Protein AF-A0A6G8FZE3-F1 (afdb_monomer)

Secondary structure (DSSP, 8-state):
----PPPPTTS-TTS-SSPPTTPPPPPPHHHHHHHHHHT--PPPP----GGG-TT---SS----SS-SSSS---SSSS-B--GGG--TT----------TT-------BTTB-B-

Foldseek 3Di:
DDDDDDDDPPDDPPDDDDDDVPDDDDDDPVVVVCVVVVPDDDDDDDDDDPVPCPVHDDPDDDDDPADVVNDDDDPDDDKDEDPVQPDPPDDADEDEEDDPPDDDPDDHDRSYIHD

Radius of gyration: 36.29 Å; Cα contacts (8 Å, |Δi|>4): 56; chains: 1; bounding box: 60×52×99 Å

Solvent-accessible surface area (backbone atoms only — not comparable to full-atom values): 8348 Å² total; per-residue (Å²): 137,90,81,83,77,84,81,68,93,85,64,70,88,86,58,78,87,68,80,57,95,87,56,79,77,90,68,56,70,70,56,52,49,49,60,54,56,74,74,60,74,85,75,83,82,77,93,67,59,76,93,70,44,74,96,60,78,79,88,66,89,87,73,81,93,64,66,84,70,84,62,98,71,78,93,63,94,63,65,52,64,54,73,92,60,72,45,92,93,62,86,68,53,72,76,51,76,64,54,88,98,50,90,73,88,82,68,71,46,93,61,26,25,29,57

Sequence (115 aa):
MTSVVPLDPAAPEWFPPTAAPGQPTPVDVDEALARVLDGLVPLPAHDVPVWSALDGVLDETVRSGSPLPAFDNSAMDGYAVRAQDAVDGRRLRVVGDVRAGRPTMLRVGPGRPVG

Mean predicted aligned error: 13.48 Å

Structure (mmCIF, N/CA/C/O backbone):
data_AF-A0A6G8FZE3-F1
#
_entry.id   AF-A0A6G8FZE3-F1
#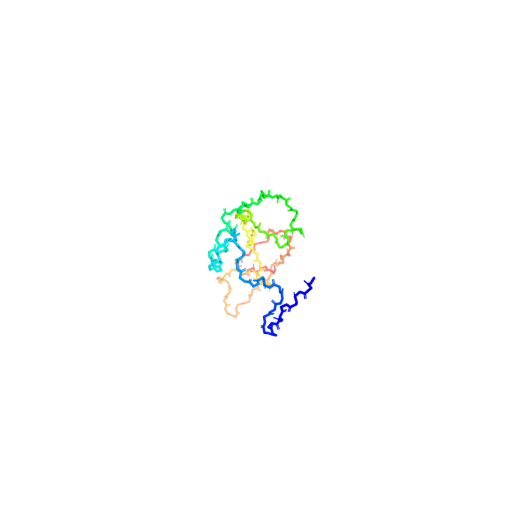
loop_
_atom_site.group_PDB
_atom_site.id
_atom_site.type_symbol
_atom_site.label_atom_id
_atom_site.label_alt_id
_atom_site.label_comp_id
_atom_site.label_asym_id
_atom_site.label_entity_id
_atom_site.label_seq_id
_atom_site.pdbx_PDB_ins_code
_atom_site.Cartn_x
_atom_site.Cartn_y
_atom_site.Cartn_z
_atom_site.occupancy
_atom_site.B_iso_or_equiv
_atom_site.auth_seq_id
_atom_site.auth_comp_id
_atom_site.auth_asym_id
_atom_site.auth_atom_id
_atom_site.pdbx_PDB_model_num
ATOM 1 N N . MET A 1 1 ? -27.724 -30.328 63.886 1.00 42.34 1 MET A N 1
ATOM 2 C CA . MET A 1 1 ? -28.038 -31.558 63.133 1.00 42.34 1 MET A CA 1
ATOM 3 C C . MET A 1 1 ? -27.605 -31.327 61.698 1.00 42.34 1 MET A C 1
ATOM 5 O O . MET A 1 1 ? -28.245 -30.561 60.994 1.00 42.34 1 MET A O 1
ATOM 9 N N . THR A 1 2 ? -26.449 -31.876 61.334 1.00 39.78 2 THR A N 1
ATOM 10 C CA . THR A 1 2 ? -25.830 -31.747 60.009 1.00 39.78 2 THR A CA 1
ATOM 11 C C . THR A 1 2 ? -26.485 -32.748 59.066 1.00 39.78 2 THR A C 1
ATOM 13 O O . THR A 1 2 ? -26.446 -33.942 59.349 1.00 39.78 2 THR A O 1
ATOM 16 N N . SER A 1 3 ? -27.090 -32.277 57.976 1.00 38.16 3 SER A N 1
ATOM 17 C CA . SER A 1 3 ? -27.569 -33.139 56.892 1.00 38.16 3 SER A CA 1
ATOM 18 C C . SER A 1 3 ? -26.664 -32.929 55.684 1.00 38.16 3 SER A C 1
ATOM 20 O O . SER A 1 3 ? -26.626 -31.835 55.124 1.00 38.16 3 SER A O 1
ATOM 22 N N . VAL A 1 4 ? -25.890 -33.957 55.338 1.00 42.72 4 VAL A N 1
ATOM 23 C CA . VAL A 1 4 ? -25.090 -34.018 54.111 1.00 42.72 4 VAL A CA 1
ATOM 24 C C . VAL A 1 4 ? -25.959 -34.676 53.043 1.00 42.72 4 VAL A C 1
ATOM 26 O O . VAL A 1 4 ? -26.353 -35.831 53.189 1.00 42.72 4 VAL A O 1
ATOM 29 N N . VAL A 1 5 ? -26.281 -33.926 51.992 1.00 50.72 5 VAL A N 1
ATOM 30 C CA . VAL A 1 5 ? -26.910 -34.444 50.768 1.00 50.72 5 VAL A CA 1
ATOM 31 C C . VAL A 1 5 ? -25.814 -35.113 49.920 1.00 50.72 5 VAL A C 1
ATOM 33 O O . VAL A 1 5 ? -24.725 -34.544 49.826 1.00 50.72 5 VAL A O 1
ATOM 36 N N . PRO A 1 6 ? -26.037 -36.302 49.327 1.00 43.50 6 PRO A N 1
ATOM 37 C CA . PRO A 1 6 ? -25.012 -36.964 48.529 1.00 43.50 6 PRO A CA 1
ATOM 38 C C . PRO A 1 6 ? -24.815 -36.246 47.187 1.00 43.50 6 PRO A C 1
ATOM 40 O O . PRO A 1 6 ? -25.785 -35.925 46.503 1.00 43.50 6 PRO A O 1
ATOM 43 N N . LEU A 1 7 ? -23.551 -36.018 46.822 1.00 47.53 7 LEU A N 1
ATOM 44 C CA . LEU A 1 7 ? -23.124 -35.523 45.512 1.00 47.53 7 LEU A CA 1
ATOM 45 C C . LEU A 1 7 ? -23.289 -36.627 44.455 1.00 47.53 7 LEU A C 1
ATOM 47 O O . LEU A 1 7 ? -22.775 -37.734 44.618 1.00 47.53 7 LEU A O 1
ATOM 51 N N . ASP A 1 8 ? -24.004 -36.310 43.378 1.00 55.44 8 AS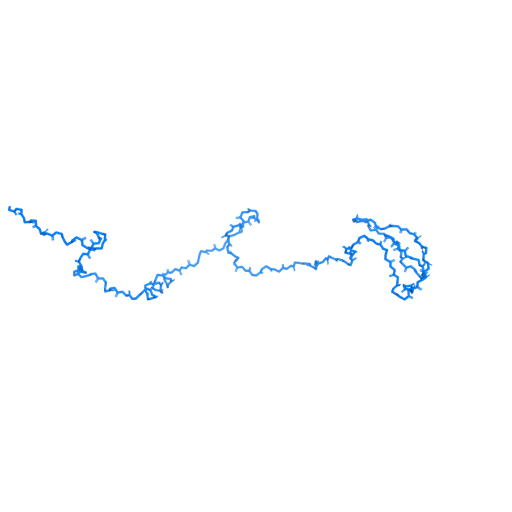P A N 1
ATOM 52 C CA . ASP A 1 8 ? -24.032 -37.088 42.138 1.00 55.44 8 ASP A CA 1
ATOM 53 C C . ASP A 1 8 ? -22.657 -36.971 41.439 1.00 55.44 8 ASP A C 1
ATOM 55 O O . ASP A 1 8 ? -22.215 -35.853 41.164 1.00 55.44 8 ASP A O 1
ATOM 59 N N . PRO A 1 9 ? -21.952 -38.083 41.157 1.00 55.16 9 PRO A N 1
ATOM 60 C CA . PRO A 1 9 ? -20.580 -38.073 40.642 1.00 55.16 9 PRO A CA 1
ATOM 61 C C . PRO A 1 9 ? -20.428 -37.623 39.176 1.00 55.16 9 PRO A C 1
ATOM 63 O O . PRO A 1 9 ? -19.298 -37.594 38.684 1.00 55.16 9 PRO A O 1
ATOM 66 N N . ALA A 1 10 ? -21.512 -37.299 38.459 1.00 61.06 10 ALA A N 1
ATOM 67 C CA . ALA A 1 10 ? -21.461 -36.978 37.026 1.00 61.06 10 ALA A CA 1
ATOM 68 C C . ALA A 1 10 ? -21.634 -35.487 36.664 1.00 61.06 10 ALA A C 1
ATOM 70 O O . ALA A 1 10 ? -21.477 -35.134 35.494 1.00 61.06 10 ALA A O 1
ATOM 71 N N . ALA A 1 11 ? -21.932 -34.600 37.619 1.00 50.44 11 ALA A N 1
ATOM 72 C CA . ALA A 1 11 ? -22.130 -33.175 37.34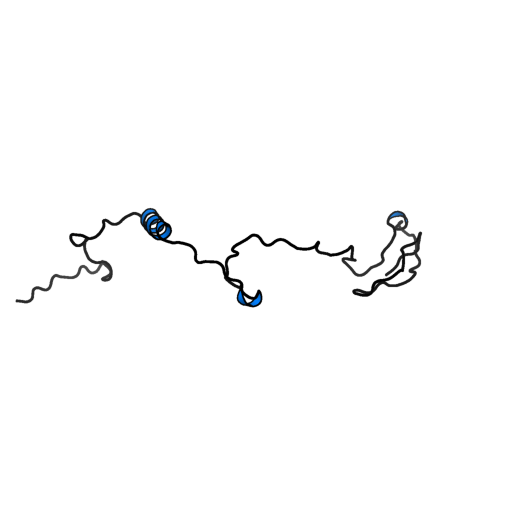2 1.00 50.44 11 ALA A CA 1
ATOM 73 C C . ALA A 1 11 ? -20.910 -32.344 37.797 1.00 50.44 11 ALA A C 1
ATOM 75 O O . ALA A 1 11 ? -20.564 -32.384 38.976 1.00 50.44 11 ALA A O 1
ATOM 76 N N . PRO A 1 12 ? -20.233 -31.582 36.913 1.00 47.94 12 PRO A N 1
ATOM 77 C CA . PRO A 1 12 ? -19.121 -30.733 37.331 1.00 47.94 12 PRO A CA 1
ATOM 78 C C . PRO A 1 12 ? -19.608 -29.610 38.269 1.00 47.94 12 PRO A C 1
ATOM 80 O O . PRO A 1 12 ? -20.491 -28.834 37.910 1.00 47.94 12 PRO A O 1
ATOM 83 N N . GLU A 1 13 ? -18.989 -29.506 39.453 1.00 54.47 13 GLU A N 1
ATOM 84 C CA . GLU A 1 13 ? -19.387 -28.660 40.601 1.00 54.47 13 GLU A CA 1
ATOM 85 C C . GLU A 1 13 ? -19.457 -27.136 40.343 1.00 54.47 13 GLU A C 1
ATOM 87 O O . GLU A 1 13 ? -19.850 -26.381 41.230 1.00 54.47 13 GLU A O 1
ATOM 92 N N . TRP A 1 14 ? -19.096 -26.645 39.152 1.00 65.31 14 TRP A N 1
ATOM 93 C CA . TRP A 1 14 ? -19.164 -25.214 38.819 1.00 65.31 14 TRP A CA 1
ATOM 94 C C . TRP A 1 14 ? -20.510 -24.775 38.221 1.00 65.31 14 TRP A C 1
ATOM 96 O O . TRP A 1 14 ? -20.762 -23.573 38.125 1.00 65.31 14 TRP A O 1
ATOM 106 N N . PHE A 1 15 ? -21.387 -25.715 37.850 1.00 51.75 15 PHE A N 1
ATOM 107 C CA . PHE A 1 15 ? -22.773 -25.403 37.504 1.00 51.75 15 PHE A CA 1
ATOM 108 C C . PHE A 1 15 ? -23.658 -25.545 38.746 1.00 51.75 15 PHE A C 1
ATOM 110 O O . PHE A 1 15 ? -23.758 -26.645 39.293 1.00 51.75 15 PHE A O 1
ATOM 117 N N . PRO A 1 16 ? -24.336 -24.478 39.204 1.00 55.81 16 PRO A N 1
ATOM 118 C CA . PRO A 1 16 ? -25.300 -24.621 40.284 1.00 55.81 16 PRO A CA 1
ATOM 119 C C . PRO A 1 16 ? -26.427 -25.582 39.852 1.00 55.81 16 PRO A C 1
ATOM 121 O O . PRO A 1 16 ? -26.978 -25.419 38.757 1.00 55.81 16 PRO A O 1
ATOM 124 N N . PRO A 1 17 ? -26.792 -26.583 40.677 1.00 55.31 17 PRO A N 1
ATOM 125 C CA . PRO A 1 17 ? -27.901 -27.476 40.376 1.00 55.31 17 PRO A CA 1
ATOM 126 C C . PRO A 1 17 ? -29.218 -26.697 40.457 1.00 55.31 17 PRO A C 1
ATOM 128 O O . PRO A 1 17 ? -29.710 -26.396 41.538 1.00 55.31 17 PRO A O 1
ATOM 131 N N . THR A 1 18 ? -29.808 -26.444 39.288 1.00 57.78 18 THR A N 1
ATOM 132 C CA . THR A 1 18 ? -31.118 -25.804 39.072 1.00 57.78 18 THR A CA 1
ATOM 133 C C . THR A 1 18 ? -31.183 -24.322 39.450 1.00 57.78 18 THR A C 1
ATOM 135 O O . THR A 1 18 ? -30.714 -23.885 40.497 1.00 57.78 18 THR A O 1
ATOM 138 N N . ALA A 1 19 ? -31.798 -23.541 38.560 1.00 54.41 19 ALA A N 1
ATOM 139 C CA . ALA A 1 19 ? -31.934 -22.103 38.697 1.00 54.41 19 ALA A CA 1
ATOM 140 C C . ALA A 1 19 ? -32.560 -21.711 40.049 1.00 54.41 19 ALA A C 1
ATOM 142 O O . ALA A 1 19 ? -33.669 -22.143 40.375 1.00 54.41 19 ALA A O 1
ATOM 143 N N . ALA A 1 20 ? -31.866 -20.886 40.835 1.00 55.12 20 ALA A N 1
ATOM 144 C CA . ALA A 1 20 ? -32.427 -20.292 42.045 1.00 55.12 20 ALA A CA 1
ATOM 145 C C . ALA A 1 20 ? -33.663 -19.439 41.682 1.00 55.12 20 ALA A C 1
ATOM 147 O O . ALA A 1 20 ? -33.675 -18.816 40.617 1.00 55.12 20 ALA A O 1
ATOM 148 N N . PRO A 1 21 ? -34.708 -19.360 42.527 1.00 52.25 21 PRO A N 1
ATOM 149 C CA . PRO A 1 21 ? -35.856 -18.497 42.256 1.00 52.25 21 PRO A CA 1
ATOM 150 C C . PRO A 1 21 ? -35.389 -17.045 42.069 1.00 52.25 21 PRO A C 1
ATOM 152 O O . PRO A 1 21 ? -34.792 -16.456 42.967 1.00 52.25 21 PRO A O 1
ATOM 155 N N . GLY A 1 22 ? -35.632 -16.493 40.875 1.00 65.38 22 GLY A N 1
ATOM 156 C CA . GLY A 1 22 ? -35.137 -15.178 40.451 1.00 65.38 22 GLY A CA 1
ATOM 157 C C . GLY A 1 22 ? -33.939 -15.206 39.493 1.00 65.38 22 GLY A C 1
ATOM 158 O O . GLY A 1 22 ? -33.534 -14.143 39.025 1.00 65.38 22 GLY A O 1
ATOM 159 N N . GLN A 1 23 ? -33.382 -16.376 39.159 1.00 61.91 23 GLN A N 1
ATOM 160 C CA . GLN A 1 23 ? -32.392 -16.476 38.086 1.00 61.91 23 GLN A CA 1
ATOM 161 C C . GLN A 1 23 ? -33.060 -16.368 36.710 1.00 61.91 23 GLN A C 1
ATOM 163 O O . GLN A 1 23 ? -34.108 -16.981 36.486 1.00 61.91 23 GLN A O 1
ATOM 168 N N . PRO A 1 24 ? -32.460 -15.605 35.779 1.00 66.62 24 PRO A N 1
ATOM 169 C CA . PRO A 1 24 ? -32.952 -15.544 34.414 1.00 66.62 24 PRO A CA 1
ATOM 170 C C . PRO A 1 24 ? -32.923 -16.945 33.800 1.00 66.62 24 PRO A C 1
ATOM 172 O O . PRO A 1 24 ? -31.959 -17.693 33.970 1.00 66.62 24 PRO A O 1
ATOM 175 N N . THR A 1 25 ? -33.995 -17.305 33.095 1.00 83.12 25 THR A N 1
ATOM 176 C CA . THR A 1 25 ? -34.060 -18.547 32.321 1.00 83.12 25 THR A CA 1
ATOM 177 C C . THR A 1 25 ? -32.889 -18.611 31.339 1.00 83.12 25 THR A C 1
ATOM 179 O O . THR A 1 25 ? -32.638 -17.606 30.663 1.00 83.12 25 THR A O 1
ATOM 182 N N . PRO A 1 26 ? -32.188 -19.758 31.237 1.00 83.56 26 PRO A N 1
ATOM 183 C CA . PRO A 1 26 ? -31.153 -19.953 30.231 1.00 83.56 26 PRO A CA 1
ATOM 184 C C . PRO A 1 26 ? -31.723 -19.676 28.842 1.00 83.56 26 PRO A C 1
ATOM 186 O O . PRO A 1 26 ? -32.794 -20.176 28.499 1.00 83.56 26 PRO A O 1
ATOM 189 N N . VAL A 1 27 ? -31.014 -18.856 28.076 1.00 90.31 27 VAL A N 1
ATOM 190 C CA . VAL A 1 27 ? -31.320 -18.576 26.672 1.00 90.31 27 VAL A CA 1
ATOM 191 C C . VAL A 1 27 ? -30.354 -19.340 25.781 1.00 90.31 27 VAL A C 1
ATOM 193 O O . VAL A 1 27 ? -29.321 -19.823 26.254 1.00 90.31 27 VAL A O 1
ATOM 196 N N . ASP A 1 28 ? -30.690 -19.451 24.501 1.00 94.56 28 ASP A N 1
ATOM 197 C CA . ASP A 1 28 ? -29.767 -20.008 23.518 1.00 94.56 28 ASP A CA 1
ATOM 198 C C . ASP A 1 28 ? -28.483 -19.161 23.425 1.00 94.56 28 ASP A C 1
ATOM 200 O O . ASP A 1 28 ? -28.482 -17.966 23.740 1.00 94.56 28 ASP A O 1
ATOM 204 N N . VAL A 1 29 ? -27.376 -19.779 23.011 1.00 94.88 29 VAL A N 1
ATOM 205 C CA . VAL A 1 29 ? -26.067 -19.119 22.917 1.00 94.88 29 VAL A CA 1
ATOM 206 C C . VAL A 1 29 ? -26.117 -17.909 21.983 1.00 94.88 29 VAL A C 1
ATOM 208 O O . VAL A 1 29 ? -25.554 -16.868 22.329 1.00 94.88 29 VAL A O 1
ATOM 211 N N . ASP A 1 30 ? -26.827 -18.006 20.858 1.00 96.12 30 ASP 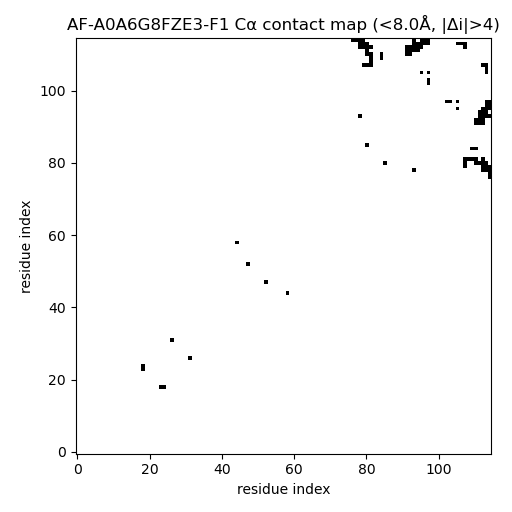A N 1
ATOM 212 C CA . ASP A 1 30 ? -26.937 -16.900 19.901 1.00 96.12 30 ASP A CA 1
ATOM 213 C C . ASP A 1 30 ? -27.721 -15.725 20.500 1.00 96.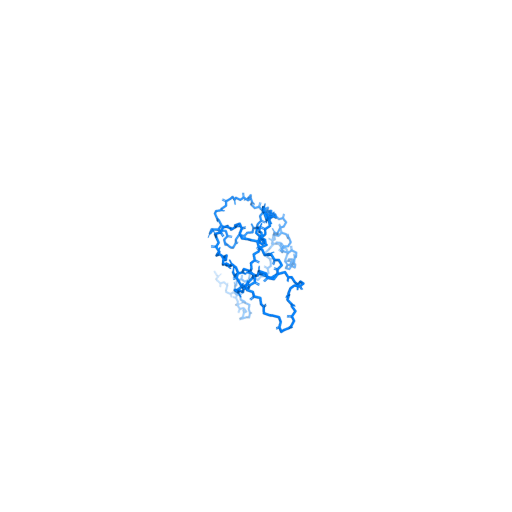12 30 ASP A C 1
ATOM 215 O O . ASP A 1 30 ? -27.363 -14.559 20.314 1.00 96.12 30 ASP A O 1
ATOM 219 N N . GLU A 1 31 ? -28.754 -16.021 21.293 1.00 94.69 31 GLU A N 1
ATOM 220 C CA . GLU A 1 31 ? -29.527 -15.005 22.004 1.00 94.69 31 GLU A CA 1
ATOM 221 C C . GLU A 1 31 ? -28.706 -14.349 23.123 1.00 94.69 31 GLU A C 1
ATOM 223 O O . GLU A 1 31 ? -28.740 -13.126 23.284 1.00 94.69 31 GLU A O 1
ATOM 228 N N . ALA A 1 32 ? -27.937 -15.134 23.883 1.00 93.38 32 ALA A N 1
ATOM 229 C CA . ALA A 1 32 ? -27.029 -14.600 24.895 1.00 93.38 32 ALA A CA 1
ATOM 230 C C . ALA A 1 32 ? -25.978 -13.675 24.267 1.00 93.38 32 ALA A C 1
ATOM 232 O O . ALA A 1 32 ? -25.753 -12.571 24.770 1.00 93.38 32 ALA A O 1
ATOM 233 N N . LEU A 1 33 ? -25.367 -14.099 23.157 1.00 95.75 33 LEU A N 1
ATOM 234 C CA . LEU A 1 33 ? -24.377 -13.309 22.432 1.00 95.75 33 LEU A CA 1
ATOM 235 C C . LEU A 1 33 ? -24.988 -12.008 21.906 1.00 95.75 33 LEU A C 1
ATOM 237 O O . LEU A 1 33 ? -24.416 -10.943 22.131 1.00 95.75 33 LEU A O 1
ATOM 241 N N . ALA A 1 34 ? -26.164 -12.073 21.274 1.00 95.69 34 ALA A N 1
ATOM 242 C CA . ALA A 1 34 ? -26.856 -10.890 20.770 1.00 95.69 34 ALA A CA 1
ATOM 243 C C . ALA A 1 34 ? -27.134 -9.876 21.888 1.00 95.69 34 ALA A C 1
ATOM 245 O O . ALA A 1 34 ? -26.820 -8.701 21.730 1.00 95.69 34 ALA A O 1
ATOM 246 N N . ARG A 1 35 ? -27.634 -10.328 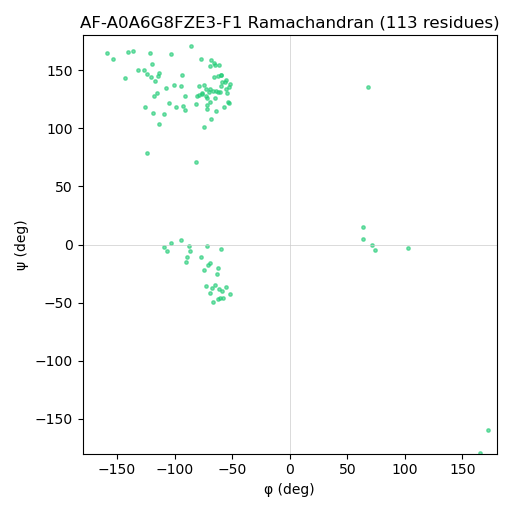23.046 1.00 94.31 35 ARG A N 1
ATOM 247 C CA . ARG A 1 35 ? -27.891 -9.456 24.207 1.00 94.31 35 ARG A CA 1
ATOM 248 C C . ARG A 1 35 ? -26.625 -8.789 24.740 1.00 94.31 35 ARG A C 1
ATOM 250 O O . ARG A 1 35 ? -26.681 -7.637 25.157 1.00 94.31 35 ARG A O 1
ATOM 257 N N . VAL A 1 36 ? -25.500 -9.507 24.758 1.00 94.56 36 VAL A N 1
ATOM 258 C CA . VAL A 1 36 ? -24.214 -8.930 25.175 1.00 94.56 36 VAL A CA 1
ATOM 259 C C . VAL A 1 36 ? -23.768 -7.870 24.176 1.00 94.56 36 VAL A C 1
ATOM 261 O O . VAL A 1 36 ? -23.441 -6.763 24.591 1.00 94.56 36 VAL A O 1
ATOM 264 N N . LEU A 1 37 ? -23.783 -8.186 22.879 1.00 96.00 37 LEU A N 1
ATOM 265 C CA . LEU A 1 37 ? -23.329 -7.277 21.825 1.00 96.00 37 LEU A CA 1
ATOM 266 C C . LEU A 1 37 ? -24.206 -6.022 21.705 1.00 96.00 37 LEU A C 1
ATOM 268 O O . LEU A 1 37 ? -23.667 -4.949 21.451 1.00 96.00 37 LEU A O 1
ATOM 272 N N . ASP A 1 38 ? -25.516 -6.133 21.942 1.00 96.38 38 ASP A N 1
ATOM 273 C CA . ASP A 1 38 ? -26.472 -5.013 21.885 1.00 96.38 38 ASP A CA 1
ATOM 274 C C . ASP A 1 38 ? -26.175 -3.920 22.931 1.00 96.38 38 ASP A C 1
ATOM 276 O O . ASP A 1 38 ? -26.483 -2.747 22.736 1.00 96.38 38 ASP A O 1
ATOM 280 N N . GLY A 1 39 ? -25.517 -4.287 24.035 1.00 94.12 39 GLY A N 1
ATOM 281 C CA . GLY A 1 39 ? -25.092 -3.345 25.072 1.00 94.12 39 GLY A CA 1
ATOM 282 C C . GLY A 1 39 ? -23.728 -2.692 24.829 1.00 94.12 39 GLY A C 1
ATOM 283 O O . GLY A 1 39 ? -23.324 -1.836 25.621 1.00 94.12 39 GLY A O 1
ATOM 284 N N . LEU A 1 40 ? -22.986 -3.099 23.794 1.00 96.00 40 LEU A N 1
ATOM 285 C CA . LEU A 1 40 ? -21.628 -2.616 23.550 1.00 96.00 40 LEU A CA 1
ATOM 286 C C . LEU A 1 40 ? -21.623 -1.439 22.578 1.00 96.00 40 LEU A C 1
ATOM 288 O O . LEU A 1 40 ? -22.244 -1.465 21.520 1.00 96.00 40 LEU A O 1
ATOM 292 N N . VAL A 1 41 ? -20.834 -0.423 22.915 1.00 94.81 41 VAL A N 1
ATOM 293 C CA . VAL A 1 41 ? -20.540 0.701 22.025 1.00 94.81 41 VAL A CA 1
ATOM 294 C C . VAL A 1 41 ? -19.047 0.666 21.702 1.00 94.81 41 VAL A C 1
ATOM 296 O O . VAL A 1 41 ? -18.243 0.560 22.635 1.00 94.81 41 VAL A O 1
ATOM 299 N N . PRO A 1 42 ? -18.648 0.744 20.418 1.00 91.62 42 PRO A N 1
ATOM 300 C CA . PRO A 1 42 ? -17.245 0.874 20.051 1.00 91.62 42 PRO A CA 1
ATOM 301 C C . PRO A 1 42 ? -16.598 2.078 20.739 1.00 91.62 42 PRO A C 1
ATOM 303 O O . PRO A 1 42 ? -17.212 3.137 20.888 1.00 91.62 42 PRO A O 1
ATOM 306 N N . LEU A 1 43 ? -15.346 1.919 21.160 1.00 93.38 43 LEU A N 1
ATOM 307 C CA . LEU A 1 43 ? -14.573 3.026 21.713 1.00 93.38 43 LEU A CA 1
ATOM 308 C C . LEU A 1 43 ? -14.231 4.043 20.613 1.00 93.38 43 LEU A C 1
ATOM 310 O O . LEU A 1 43 ? -14.104 3.655 19.451 1.00 93.38 43 LEU A O 1
ATOM 314 N N . PRO A 1 44 ? -14.027 5.326 20.965 1.00 94.50 44 PRO A N 1
ATOM 315 C CA . PRO A 1 44 ? -13.517 6.307 20.018 1.00 94.50 44 PRO A CA 1
ATOM 316 C C . PRO A 1 44 ? -12.176 5.871 19.420 1.00 94.50 44 PRO A C 1
ATOM 318 O O . PRO A 1 44 ? -11.294 5.373 20.130 1.00 94.50 44 PRO A O 1
ATOM 321 N N . ALA A 1 45 ? -12.012 6.108 18.121 1.00 95.81 45 ALA A N 1
ATOM 322 C CA . ALA A 1 45 ? -10.740 5.918 17.446 1.00 95.81 45 ALA A CA 1
ATOM 323 C C . ALA A 1 45 ? -9.677 6.889 17.974 1.00 95.81 45 ALA A C 1
ATOM 325 O O . ALA A 1 45 ? -9.976 7.966 18.497 1.00 95.81 45 ALA A O 1
ATOM 326 N N . HIS A 1 46 ? -8.418 6.488 17.844 1.00 94.56 46 HIS A N 1
ATOM 327 C CA . HIS A 1 46 ? -7.275 7.286 18.258 1.00 94.56 46 HIS A CA 1
ATOM 328 C C . HIS A 1 46 ? -6.123 7.098 17.277 1.00 94.56 46 HIS A C 1
ATOM 330 O O . HIS A 1 46 ? -5.879 5.995 16.787 1.00 94.56 46 HIS A O 1
ATOM 336 N N . ASP A 1 47 ? -5.396 8.183 17.027 1.00 96.38 47 ASP A N 1
ATOM 337 C CA . ASP A 1 47 ? -4.213 8.142 16.183 1.00 96.38 47 ASP A CA 1
ATOM 338 C C . ASP A 1 47 ? -3.069 7.450 16.918 1.00 96.38 47 ASP A C 1
ATOM 340 O O . ASP A 1 47 ? -2.684 7.822 18.031 1.00 96.38 47 ASP A O 1
ATOM 344 N N . VAL A 1 48 ? -2.486 6.456 16.257 1.00 96.06 48 VAL A N 1
ATOM 345 C CA . VAL A 1 48 ? -1.290 5.762 16.722 1.00 96.06 48 VAL A CA 1
ATOM 346 C C . VAL A 1 48 ? -0.224 5.781 15.635 1.00 96.06 48 VAL A C 1
ATOM 348 O O . VAL A 1 48 ? -0.540 5.779 14.442 1.00 96.06 48 VAL A O 1
ATOM 351 N N . PRO A 1 49 ? 1.065 5.766 16.003 1.00 97.38 49 PRO A N 1
ATOM 352 C CA . PRO A 1 49 ? 2.111 5.516 15.028 1.00 97.38 49 PRO A CA 1
ATOM 353 C C . PRO A 1 49 ? 1.936 4.145 14.366 1.00 97.38 49 PRO A C 1
ATOM 355 O O . PRO A 1 49 ? 1.557 3.181 15.027 1.00 97.38 49 PRO A O 1
ATOM 358 N N . VAL A 1 50 ? 2.291 4.027 13.083 1.00 95.12 50 VAL A N 1
ATOM 359 C CA . VAL A 1 50 ? 2.098 2.792 12.292 1.00 95.12 50 VAL A CA 1
ATOM 360 C C . VAL A 1 50 ? 2.750 1.565 12.940 1.00 95.12 50 VAL A C 1
ATOM 362 O O . VAL A 1 50 ? 2.189 0.476 12.913 1.00 95.12 50 VAL A O 1
ATOM 365 N N . TRP A 1 51 ? 3.911 1.729 13.575 1.00 97.00 51 TRP A N 1
ATOM 366 C CA . TRP A 1 51 ? 4.605 0.640 14.276 1.00 97.00 51 TRP A CA 1
ATOM 367 C C . TRP A 1 51 ? 3.897 0.162 15.551 1.00 97.00 51 TRP A C 1
ATOM 369 O O . TRP A 1 51 ? 4.207 -0.920 16.041 1.00 97.00 51 TRP A O 1
ATOM 379 N N . SER A 1 52 ? 2.949 0.941 16.070 1.00 96.75 52 SER A N 1
ATOM 380 C CA . SER A 1 52 ? 2.104 0.596 17.217 1.00 96.75 52 SER A CA 1
ATOM 381 C C . SER A 1 52 ? 0.687 0.184 16.804 1.00 96.75 52 SER A C 1
ATOM 383 O O . SER A 1 52 ? -0.134 -0.078 17.674 1.00 96.75 52 SER A O 1
ATOM 385 N N . ALA A 1 53 ? 0.387 0.148 15.501 1.00 95.94 53 ALA A N 1
ATOM 386 C CA . ALA A 1 53 ? -0.949 -0.142 14.978 1.00 95.94 53 ALA A CA 1
ATOM 387 C C . ALA A 1 53 ? -1.224 -1.644 14.772 1.00 95.94 53 ALA A C 1
ATOM 389 O O . ALA A 1 53 ? -2.310 -2.009 14.322 1.00 95.94 53 ALA A O 1
ATOM 390 N N . LEU A 1 54 ? -0.246 -2.517 15.050 1.00 96.50 54 LEU A N 1
ATOM 391 C CA . LEU A 1 54 ? -0.424 -3.965 14.937 1.00 96.50 54 LEU A CA 1
ATOM 392 C C . LEU A 1 54 ? -1.570 -4.425 15.851 1.00 96.50 54 LEU A C 1
ATOM 394 O O . LEU A 1 54 ? -1.718 -3.916 16.957 1.00 96.50 54 LEU A O 1
ATOM 398 N N . ASP A 1 55 ? -2.381 -5.361 15.360 1.00 95.50 55 ASP A N 1
ATOM 399 C CA . ASP A 1 55 ? -3.602 -5.864 16.011 1.00 95.50 55 ASP A CA 1
ATOM 400 C C . ASP A 1 55 ? -4.725 -4.821 16.199 1.00 95.50 55 ASP A C 1
ATOM 402 O O . ASP A 1 55 ? -5.777 -5.128 16.762 1.00 95.50 55 ASP A O 1
ATOM 406 N N . GLY A 1 56 ? -4.547 -3.601 15.680 1.00 93.75 56 GLY A N 1
ATOM 407 C CA . GLY A 1 56 ? -5.587 -2.579 15.621 1.00 93.75 56 GLY A CA 1
ATOM 408 C C . GLY A 1 56 ? -6.604 -2.816 14.500 1.00 93.75 56 GLY A C 1
ATOM 409 O O . GLY A 1 56 ? -6.334 -3.490 13.504 1.00 93.75 56 GLY A O 1
ATOM 410 N N . VAL A 1 57 ? -7.779 -2.200 14.646 1.00 94.75 57 VAL A N 1
ATOM 411 C CA . VAL A 1 57 ? -8.816 -2.137 13.606 1.00 94.75 57 VAL A CA 1
ATOM 412 C C . VAL A 1 57 ? -8.858 -0.715 13.049 1.00 94.75 57 VAL A C 1
ATOM 414 O O . VAL A 1 57 ? -8.822 0.247 13.813 1.00 94.75 57 VAL A O 1
ATOM 417 N N . LEU A 1 58 ? -8.915 -0.577 11.722 1.00 95.31 58 LEU A N 1
ATOM 418 C CA . LEU A 1 58 ? -9.030 0.728 11.070 1.00 95.31 58 LEU A CA 1
ATOM 419 C C . LEU A 1 58 ? -10.412 1.334 11.320 1.00 95.31 58 LEU A C 1
ATOM 421 O O . LEU A 1 58 ? -11.425 0.685 11.069 1.00 95.31 58 LEU A O 1
ATOM 425 N N . ASP A 1 59 ? -10.429 2.594 11.743 1.00 96.00 59 ASP A N 1
ATOM 426 C CA . ASP A 1 59 ? -11.659 3.379 11.884 1.00 96.00 59 ASP A CA 1
ATOM 427 C C . ASP A 1 59 ? -12.230 3.794 10.518 1.00 96.00 59 ASP A C 1
ATOM 429 O O . ASP A 1 59 ? -13.438 3.776 10.291 1.00 96.00 59 ASP A O 1
ATOM 433 N N . GLU A 1 60 ? -11.351 4.093 9.557 1.00 94.56 60 GLU A N 1
ATOM 434 C CA . GLU A 1 60 ? -11.734 4.534 8.219 1.00 94.56 60 GLU A CA 1
ATOM 435 C C . GLU A 1 60 ? -10.932 3.857 7.098 1.00 94.56 60 GLU A C 1
ATOM 437 O O . GLU A 1 60 ? -9.898 3.216 7.295 1.00 94.56 60 GLU A O 1
ATOM 442 N N . THR A 1 61 ? -11.422 4.002 5.864 1.00 96.62 61 THR A N 1
ATOM 443 C CA . THR A 1 61 ? -10.739 3.474 4.678 1.00 96.62 61 THR A CA 1
ATOM 444 C C . THR A 1 61 ? -9.488 4.288 4.355 1.00 96.62 61 THR A C 1
ATOM 446 O O . THR A 1 61 ? -9.582 5.454 3.974 1.00 96.62 61 THR A O 1
ATOM 449 N N . VAL A 1 62 ? -8.324 3.639 4.361 1.00 94.25 62 VAL A N 1
ATOM 450 C CA . VAL A 1 62 ? -7.060 4.255 3.936 1.00 94.25 62 VAL A CA 1
ATOM 451 C C . VAL A 1 62 ? -6.946 4.249 2.408 1.00 94.25 62 VAL A C 1
ATOM 453 O O . VAL A 1 62 ? -7.072 3.209 1.761 1.00 94.25 62 VAL A O 1
ATOM 456 N N . ARG A 1 63 ? -6.680 5.416 1.812 1.00 95.69 63 ARG A N 1
ATOM 457 C CA . ARG A 1 63 ? -6.468 5.584 0.362 1.00 95.69 63 ARG A CA 1
ATOM 458 C C . ARG A 1 63 ? -5.033 6.013 0.076 1.00 95.69 63 ARG A C 1
ATOM 460 O O . ARG A 1 63 ? -4.462 6.797 0.827 1.00 95.69 63 ARG A O 1
ATOM 467 N N . SER A 1 64 ? -4.465 5.545 -1.037 1.00 95.25 64 SER A N 1
ATOM 468 C CA . SER A 1 64 ? -3.151 6.027 -1.476 1.00 95.25 64 SER A CA 1
ATOM 469 C C . SER A 1 64 ? -3.233 7.495 -1.892 1.00 95.25 64 SER A C 1
ATOM 471 O O . SER A 1 64 ? -4.098 7.862 -2.688 1.00 95.25 64 SER A O 1
ATOM 473 N N . GLY A 1 65 ? -2.309 8.322 -1.400 1.00 95.75 65 GLY A N 1
ATOM 474 C CA . GLY A 1 65 ? -2.192 9.726 -1.808 1.00 95.75 65 GLY A CA 1
ATOM 475 C C . GLY A 1 65 ? -1.534 9.921 -3.179 1.00 95.75 65 GLY A C 1
ATOM 476 O O . GLY A 1 65 ? -1.547 11.025 -3.717 1.00 95.75 65 GLY A O 1
ATOM 477 N N . SER A 1 66 ? -0.946 8.868 -3.750 1.00 94.62 66 SER A N 1
ATOM 478 C CA . SER A 1 66 ? -0.218 8.921 -5.019 1.00 94.62 66 SER A CA 1
ATOM 479 C C . SER A 1 66 ? -0.227 7.567 -5.746 1.00 94.62 66 SER A C 1
ATOM 481 O O . SER A 1 66 ? -0.475 6.526 -5.128 1.00 94.62 66 SER A O 1
ATOM 483 N N . PRO A 1 67 ? 0.020 7.545 -7.068 1.00 93.31 67 PRO A N 1
ATOM 484 C CA . PRO A 1 67 ? 0.238 6.298 -7.786 1.00 93.31 67 PRO A CA 1
ATOM 485 C C . PRO A 1 67 ? 1.533 5.625 -7.322 1.00 93.31 67 PRO A C 1
ATOM 487 O O . PRO A 1 67 ? 2.535 6.286 -7.034 1.00 93.31 67 PRO A O 1
ATOM 490 N N . LEU A 1 68 ? 1.506 4.295 -7.282 1.00 91.75 68 LEU A N 1
ATOM 491 C CA . LEU A 1 68 ? 2.673 3.462 -7.036 1.00 91.75 68 LEU A CA 1
ATOM 492 C C . LEU A 1 68 ? 2.794 2.443 -8.181 1.00 91.75 68 LEU A C 1
ATOM 494 O O . LEU A 1 68 ? 1.876 1.640 -8.353 1.00 91.75 68 LEU A O 1
ATOM 498 N N . PRO A 1 69 ? 3.892 2.466 -8.960 1.00 91.12 69 PRO A N 1
ATOM 499 C CA . PRO A 1 69 ? 5.023 3.397 -8.868 1.00 91.12 69 PRO A CA 1
ATOM 500 C C . PRO A 1 69 ? 4.646 4.838 -9.262 1.00 91.12 69 PRO A C 1
ATOM 502 O O . PRO A 1 69 ? 3.671 5.074 -9.970 1.00 91.12 69 PRO A O 1
ATOM 505 N N . ALA A 1 70 ? 5.438 5.813 -8.806 1.00 91.19 70 ALA A N 1
ATOM 506 C CA . ALA A 1 70 ? 5.184 7.233 -9.076 1.00 91.19 70 ALA A CA 1
ATOM 507 C C . ALA A 1 70 ? 5.445 7.642 -10.543 1.00 91.19 70 ALA A C 1
ATOM 509 O O . 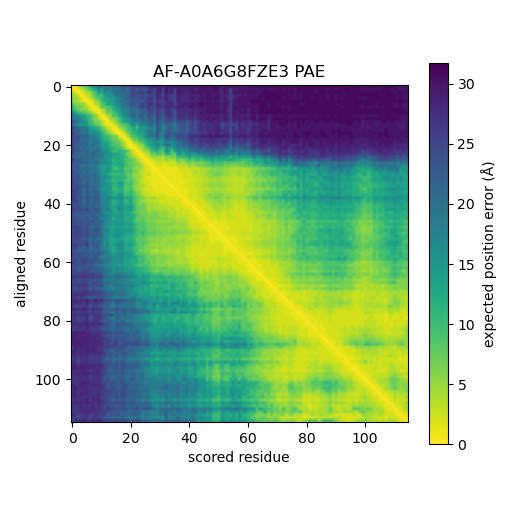ALA A 1 70 ? 5.017 8.713 -10.968 1.00 91.19 70 ALA A O 1
ATOM 510 N N . PHE A 1 71 ? 6.179 6.821 -11.297 1.00 90.25 71 PHE A N 1
ATOM 511 C CA . PHE A 1 71 ? 6.517 7.014 -12.706 1.00 90.25 71 PHE A CA 1
ATOM 512 C C . PHE A 1 71 ? 6.884 5.665 -13.342 1.00 90.25 71 PHE A C 1
ATOM 514 O O . PHE A 1 71 ? 7.188 4.706 -12.629 1.00 90.25 71 PHE A O 1
ATOM 521 N N . ASP A 1 72 ? 6.910 5.614 -14.674 1.00 90.00 72 ASP A N 1
ATOM 522 C CA . ASP A 1 72 ? 7.331 4.430 -15.427 1.00 90.00 72 ASP A CA 1
ATOM 523 C C . ASP A 1 72 ? 8.807 4.111 -15.150 1.00 90.00 72 ASP A C 1
ATOM 525 O O . ASP A 1 72 ? 9.707 4.879 -15.502 1.00 90.00 72 ASP A O 1
ATOM 529 N N . ASN A 1 73 ? 9.072 2.968 -14.524 1.00 91.62 73 ASN A N 1
ATOM 530 C CA . ASN A 1 73 ? 10.416 2.480 -14.244 1.00 91.62 73 ASN A CA 1
ATOM 531 C C . ASN A 1 73 ? 10.649 1.105 -14.883 1.00 91.62 73 ASN A C 1
ATOM 533 O O . ASN A 1 73 ? 9.720 0.428 -15.322 1.00 91.62 73 ASN A O 1
ATOM 537 N N . SER A 1 74 ? 11.916 0.693 -14.963 1.00 90.88 74 SER A N 1
ATOM 538 C CA . SER A 1 74 ? 12.231 -0.656 -15.423 1.00 90.88 74 SER A CA 1
ATOM 539 C C . SER A 1 74 ? 11.947 -1.663 -14.314 1.00 90.88 74 SER A C 1
ATOM 541 O O . SER A 1 74 ? 12.416 -1.495 -13.189 1.00 90.88 74 SER A O 1
ATOM 543 N N . ALA A 1 75 ? 11.212 -2.724 -14.644 1.00 90.50 75 ALA A N 1
ATOM 544 C CA . ALA A 1 75 ? 10.971 -3.840 -13.731 1.00 90.50 75 ALA A CA 1
ATOM 545 C C . ALA A 1 75 ? 12.203 -4.748 -13.572 1.00 90.50 75 ALA A C 1
ATOM 547 O O . ALA A 1 75 ? 12.305 -5.478 -12.590 1.00 90.50 75 ALA A O 1
ATOM 548 N N . MET A 1 76 ? 13.120 -4.723 -14.544 1.00 92.00 76 MET A N 1
ATOM 549 C CA . MET A 1 76 ? 14.321 -5.559 -14.576 1.00 92.00 76 MET A CA 1
ATOM 550 C C . MET A 1 76 ? 15.528 -4.780 -15.095 1.00 92.00 76 MET A C 1
ATOM 552 O O . MET A 1 76 ? 15.383 -3.736 -15.733 1.00 92.00 76 MET A O 1
ATOM 556 N N . ASP A 1 77 ? 16.720 -5.328 -14.890 1.00 92.44 77 ASP A N 1
ATOM 557 C CA . ASP A 1 77 ? 17.913 -4.851 -15.581 1.00 92.44 77 ASP A CA 1
ATOM 558 C C . ASP A 1 77 ? 17.824 -5.202 -17.073 1.00 92.44 77 ASP A C 1
ATOM 560 O O . ASP A 1 77 ? 17.468 -6.322 -17.450 1.00 92.44 77 ASP A O 1
ATOM 564 N N . GLY A 1 78 ? 18.128 -4.243 -17.944 1.00 92.06 78 GLY A N 1
ATOM 565 C CA . GLY A 1 78 ? 18.005 -4.438 -19.383 1.00 92.06 78 GLY A CA 1
ATOM 566 C C . GLY A 1 78 ? 18.218 -3.153 -20.169 1.00 92.06 78 GLY A C 1
ATOM 567 O O . GLY A 1 78 ? 18.816 -2.208 -19.673 1.00 92.06 78 GLY A O 1
ATOM 568 N N . TYR A 1 79 ? 17.719 -3.127 -21.406 1.00 92.31 79 TYR A N 1
ATOM 569 C CA . TYR A 1 79 ? 17.818 -1.964 -22.283 1.00 92.31 79 TYR A CA 1
ATOM 570 C C . TYR A 1 79 ? 16.435 -1.427 -22.634 1.00 92.31 79 TYR A C 1
ATOM 572 O O . TYR A 1 79 ? 15.593 -2.152 -23.168 1.00 92.31 79 TYR A O 1
ATOM 580 N N . ALA A 1 80 ? 16.223 -0.132 -22.423 1.00 93.12 80 ALA A N 1
ATOM 581 C CA . ALA A 1 80 ? 15.077 0.568 -22.969 1.00 93.12 80 ALA A CA 1
ATOM 582 C C . ALA A 1 80 ? 15.262 0.740 -24.486 1.00 93.12 80 ALA A C 1
ATOM 584 O O . ALA A 1 80 ? 16.187 1.409 -24.961 1.00 93.12 80 ALA A O 1
ATOM 585 N N . VAL A 1 81 ? 14.363 0.123 -25.250 1.00 93.25 81 VAL A N 1
ATOM 586 C CA . VAL A 1 81 ? 14.307 0.158 -26.717 1.00 93.25 81 VAL A CA 1
ATOM 587 C C . VAL A 1 81 ? 12.985 0.760 -27.173 1.00 93.25 81 VAL A C 1
ATOM 589 O O . VAL A 1 81 ? 11.971 0.688 -26.481 1.00 93.25 81 VAL A O 1
ATOM 592 N N . ARG A 1 82 ? 12.958 1.316 -28.386 1.00 93.44 82 ARG A N 1
ATOM 593 C CA . ARG A 1 82 ? 11.684 1.554 -29.072 1.00 93.44 82 ARG A CA 1
ATOM 594 C C . ARG A 1 82 ? 11.204 0.214 -29.611 1.00 93.44 82 ARG A C 1
ATOM 596 O O . ARG A 1 82 ? 11.965 -0.443 -30.314 1.00 93.44 82 ARG A O 1
ATOM 603 N N . ALA A 1 83 ? 9.955 -0.163 -29.339 1.00 93.25 83 ALA A N 1
ATOM 604 C CA . ALA A 1 83 ? 9.412 -1.466 -29.746 1.00 93.25 83 ALA A CA 1
ATOM 605 C C . ALA A 1 83 ? 9.619 -1.758 -31.247 1.00 93.25 83 ALA A C 1
ATOM 607 O O . ALA A 1 83 ? 10.076 -2.829 -31.618 1.00 93.25 83 ALA A O 1
ATOM 608 N N . GLN A 1 84 ? 9.401 -0.759 -32.105 1.00 94.44 84 GLN A N 1
ATOM 609 C CA . GLN A 1 84 ? 9.621 -0.849 -33.556 1.00 94.44 84 GLN A CA 1
ATOM 610 C C . GLN A 1 84 ? 11.078 -1.121 -33.984 1.00 94.44 84 GLN A C 1
ATOM 612 O O . GLN A 1 84 ? 11.319 -1.527 -35.117 1.00 94.44 84 GLN A O 1
ATOM 617 N N . ASP A 1 85 ? 12.059 -0.848 -33.120 1.00 91.94 85 ASP A 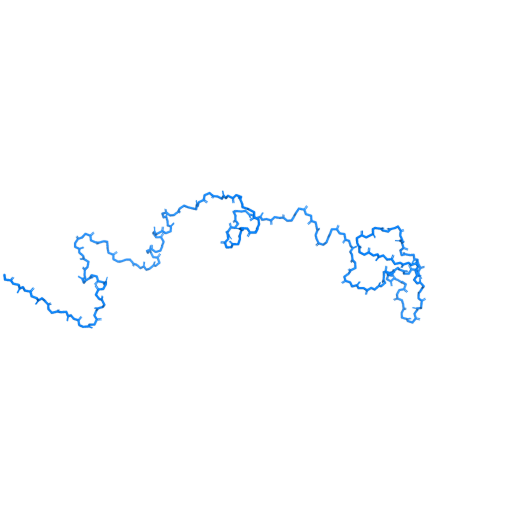N 1
ATOM 618 C CA . ASP A 1 85 ? 13.469 -1.113 -33.403 1.00 91.94 85 ASP A CA 1
ATOM 619 C C . ASP A 1 85 ? 13.906 -2.517 -32.958 1.00 91.94 85 ASP A C 1
ATOM 621 O O . ASP A 1 85 ? 14.954 -2.985 -33.411 1.00 91.94 85 ASP A O 1
ATOM 625 N N . ALA A 1 86 ? 13.106 -3.191 -32.125 1.00 91.62 86 ALA A N 1
ATOM 626 C CA . ALA A 1 86 ? 13.339 -4.545 -31.631 1.00 91.62 86 ALA A CA 1
ATOM 627 C C . ALA A 1 86 ? 12.892 -5.592 -32.668 1.00 91.62 86 ALA A C 1
ATOM 629 O O . ALA A 1 86 ? 11.880 -6.266 -32.511 1.00 91.62 86 ALA A O 1
ATOM 630 N N . VAL A 1 87 ? 13.652 -5.684 -33.759 1.00 93.94 87 VAL A N 1
ATOM 631 C CA . VAL A 1 87 ? 13.463 -6.679 -34.823 1.00 93.94 87 VAL A CA 1
ATOM 632 C C . VAL A 1 87 ? 14.478 -7.803 -34.644 1.00 93.94 87 VAL A C 1
ATOM 634 O O . VAL A 1 87 ? 15.657 -7.530 -34.400 1.00 93.94 87 VAL A O 1
ATOM 637 N N . ASP A 1 88 ? 14.043 -9.051 -34.802 1.00 93.12 88 ASP A N 1
ATOM 638 C CA . ASP A 1 88 ? 14.909 -10.223 -34.665 1.00 93.12 88 ASP A CA 1
ATOM 639 C C . ASP A 1 88 ? 16.170 -10.125 -35.532 1.00 93.12 88 ASP A C 1
ATOM 641 O O . ASP A 1 88 ? 16.147 -9.709 -36.693 1.00 93.12 88 ASP A O 1
ATOM 645 N N . GLY A 1 89 ? 17.309 -10.478 -34.934 1.00 91.00 89 GLY A N 1
ATOM 646 C CA . GLY A 1 89 ? 18.623 -10.412 -35.576 1.00 91.00 89 GLY A CA 1
ATOM 647 C C . GLY A 1 89 ? 19.197 -8.999 -35.741 1.00 91.00 89 GLY A C 1
ATOM 648 O O . GLY A 1 89 ? 20.355 -8.856 -36.146 1.00 91.00 89 GLY A O 1
ATOM 649 N N . ARG A 1 90 ? 18.450 -7.939 -35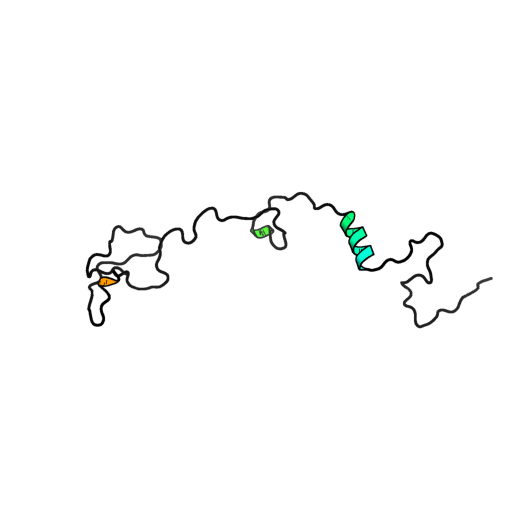.401 1.00 92.00 90 ARG A N 1
ATOM 650 C CA . ARG A 1 90 ? 18.944 -6.563 -35.504 1.00 92.00 90 ARG A CA 1
ATOM 651 C C . ARG A 1 90 ? 19.859 -6.218 -34.331 1.00 92.00 90 ARG A C 1
ATOM 653 O O . ARG A 1 90 ? 19.499 -6.343 -33.166 1.00 92.00 90 ARG A O 1
ATOM 660 N N . ARG A 1 91 ? 21.050 -5.702 -34.642 1.00 92.56 91 ARG A N 1
ATOM 661 C CA . ARG A 1 91 ? 21.996 -5.190 -33.640 1.00 92.56 91 ARG A CA 1
ATOM 662 C C . ARG A 1 91 ? 21.759 -3.701 -33.416 1.00 92.56 91 ARG A C 1
ATOM 664 O O . ARG A 1 91 ? 21.756 -2.927 -34.371 1.00 92.56 91 ARG A O 1
ATOM 671 N N . LEU A 1 92 ? 21.600 -3.307 -32.157 1.00 93.06 92 LEU A N 1
ATOM 672 C CA . LEU A 1 92 ? 21.417 -1.917 -31.745 1.00 93.06 92 LEU A CA 1
ATOM 673 C C . LEU A 1 92 ? 22.617 -1.446 -30.919 1.00 93.06 92 LEU A C 1
ATOM 675 O O . LEU A 1 92 ? 23.230 -2.233 -30.198 1.00 93.06 92 LEU A O 1
ATOM 679 N N . ARG A 1 93 ? 22.964 -0.160 -31.025 1.00 90.69 93 ARG A N 1
ATOM 680 C CA . ARG A 1 93 ? 24.081 0.425 -30.273 1.00 90.69 93 ARG A CA 1
ATOM 681 C C . ARG A 1 93 ? 23.555 1.156 -29.047 1.00 90.69 93 ARG A C 1
ATOM 683 O O . ARG A 1 93 ? 22.857 2.155 -29.192 1.00 90.69 93 ARG A O 1
ATOM 690 N N . VAL A 1 94 ? 23.955 0.696 -27.868 1.00 93.75 94 VAL A N 1
ATOM 691 C CA . VAL A 1 94 ? 23.653 1.358 -26.595 1.00 93.75 94 VAL A CA 1
ATOM 692 C C . VAL A 1 94 ? 24.322 2.733 -26.553 1.00 93.75 94 VAL A C 1
ATOM 694 O O . VAL A 1 94 ? 25.497 2.862 -26.910 1.00 93.75 94 VAL A O 1
ATOM 697 N N . VAL A 1 95 ? 23.566 3.763 -26.167 1.00 93.31 95 VAL A N 1
ATOM 698 C CA . VAL A 1 95 ? 24.031 5.165 -26.162 1.00 93.31 95 VAL A CA 1
ATOM 699 C C . VAL A 1 95 ? 24.242 5.753 -24.767 1.00 93.31 95 VAL A C 1
ATOM 701 O O . VAL A 1 95 ? 24.686 6.893 -24.657 1.00 93.31 95 VAL A O 1
ATOM 704 N N . GLY A 1 96 ? 23.963 4.988 -23.714 1.00 92.38 96 GLY A N 1
ATOM 705 C CA . GLY A 1 96 ? 24.210 5.363 -22.323 1.00 92.38 96 GLY A CA 1
ATOM 706 C C . GLY A 1 96 ? 23.466 4.449 -21.353 1.00 92.38 96 GLY A C 1
ATOM 707 O O . GLY A 1 96 ? 22.746 3.560 -21.801 1.00 92.38 96 GLY A O 1
ATOM 708 N N . ASP A 1 97 ? 23.624 4.714 -20.055 1.00 92.62 97 ASP A N 1
ATOM 709 C CA . ASP A 1 97 ? 22.991 3.976 -18.956 1.00 92.62 97 ASP A CA 1
ATOM 710 C C . ASP A 1 97 ? 22.183 4.921 -18.051 1.00 92.62 97 ASP A C 1
ATOM 712 O O . ASP A 1 97 ? 22.585 6.069 -17.807 1.00 92.62 97 ASP A O 1
ATOM 716 N N . VAL A 1 98 ? 21.080 4.424 -17.498 1.00 92.31 98 VAL A N 1
ATOM 717 C CA . VAL A 1 98 ? 20.179 5.128 -16.584 1.00 92.31 98 VAL A CA 1
ATOM 718 C C . VAL A 1 98 ? 20.146 4.387 -15.252 1.00 92.31 98 VAL A C 1
ATOM 720 O O . VAL A 1 98 ? 19.678 3.261 -15.142 1.00 92.31 98 VAL A O 1
ATOM 723 N N . ARG A 1 99 ? 20.663 5.022 -14.197 1.00 89.44 99 ARG A N 1
ATOM 724 C CA . ARG A 1 99 ? 20.742 4.408 -12.863 1.00 89.44 99 ARG A CA 1
ATOM 725 C C . ARG A 1 99 ? 19.527 4.772 -12.015 1.00 89.44 99 ARG A C 1
ATOM 727 O O . ARG A 1 99 ? 19.045 5.903 -12.068 1.00 89.44 99 ARG A O 1
ATOM 734 N N . ALA A 1 100 ? 19.098 3.842 -11.164 1.00 89.44 100 ALA A N 1
ATOM 735 C CA . ALA A 1 100 ? 18.052 4.091 -10.178 1.00 89.44 100 ALA A CA 1
ATOM 736 C C . ALA A 1 100 ? 18.355 5.346 -9.337 1.00 89.44 100 ALA A C 1
ATOM 738 O O . ALA A 1 100 ? 19.499 5.600 -8.950 1.00 89.44 100 ALA A O 1
ATOM 739 N N . GLY A 1 101 ? 17.324 6.158 -9.093 1.00 89.62 101 GLY A N 1
ATOM 740 C CA . GLY A 1 101 ? 17.432 7.405 -8.329 1.00 89.62 101 GLY A CA 1
ATOM 741 C C . GLY A 1 101 ? 18.174 8.547 -9.035 1.00 89.62 101 GLY A C 1
ATOM 742 O O . GLY A 1 101 ? 18.290 9.627 -8.459 1.00 89.62 101 GLY A O 1
ATOM 743 N N . ARG A 1 102 ? 18.669 8.353 -10.267 1.00 86.00 102 ARG A N 1
ATOM 744 C CA . ARG A 1 102 ? 19.344 9.402 -11.042 1.00 86.00 102 ARG A CA 1
ATOM 745 C C . ARG A 1 102 ? 18.517 9.775 -12.272 1.00 86.00 102 ARG A C 1
ATOM 747 O O . ARG A 1 102 ? 18.536 9.032 -13.253 1.00 86.00 102 ARG A O 1
ATOM 754 N N . PRO A 1 103 ? 17.811 10.920 -12.257 1.00 81.94 103 PRO A N 1
ATOM 755 C CA . PRO A 1 103 ? 17.115 11.388 -13.443 1.00 81.94 103 PRO A CA 1
ATOM 756 C C . PRO A 1 103 ? 18.118 11.662 -14.565 1.00 81.94 103 PRO A C 1
ATOM 758 O O . PRO A 1 103 ? 19.243 12.110 -14.335 1.00 81.94 103 PRO A O 1
ATOM 761 N N . THR A 1 104 ? 17.699 11.389 -15.793 1.00 84.06 104 THR A N 1
ATOM 762 C CA . THR A 1 104 ? 18.531 11.536 -16.983 1.00 84.06 104 THR A CA 1
ATOM 763 C C . THR A 1 104 ? 17.776 12.289 -18.065 1.00 84.06 104 THR A C 1
ATOM 765 O O . THR A 1 104 ? 16.556 12.198 -18.170 1.00 84.06 104 THR A O 1
ATOM 768 N N . MET A 1 105 ? 18.514 13.019 -18.900 1.00 86.75 105 MET A N 1
ATOM 769 C CA . MET A 1 105 ? 17.983 13.595 -20.140 1.00 86.75 105 MET A CA 1
ATOM 770 C C . MET A 1 105 ? 18.249 12.695 -21.355 1.00 86.75 105 MET A C 1
ATOM 772 O O . MET A 1 105 ? 17.938 13.079 -22.484 1.00 86.75 105 MET A O 1
ATOM 776 N N . LEU A 1 106 ? 18.826 11.506 -21.142 1.00 87.06 106 LEU A N 1
ATOM 777 C CA . LEU A 1 106 ? 19.009 10.515 -22.195 1.00 87.06 106 LEU A CA 1
ATOM 778 C C . LEU A 1 106 ? 17.646 10.075 -22.736 1.00 87.06 106 LEU A C 1
ATOM 780 O O . LEU A 1 106 ? 16.735 9.737 -21.985 1.00 87.06 106 LEU A O 1
ATOM 784 N N . ARG A 1 107 ? 17.516 10.085 -24.063 1.00 87.50 107 ARG A N 1
ATOM 785 C CA . ARG A 1 107 ? 16.301 9.672 -24.769 1.00 87.50 107 ARG A CA 1
ATOM 786 C C . ARG A 1 107 ? 16.594 8.464 -25.641 1.00 87.50 107 ARG A C 1
ATOM 788 O O . ARG A 1 107 ? 17.617 8.429 -26.326 1.00 87.50 107 ARG A O 1
ATOM 795 N N . VAL A 1 108 ? 15.649 7.529 -25.683 1.00 90.69 108 VAL A N 1
ATOM 796 C CA . VAL A 1 108 ? 15.696 6.398 -26.613 1.00 90.69 108 VAL A CA 1
ATOM 797 C C . VAL A 1 108 ? 15.357 6.899 -28.018 1.00 90.69 108 VAL A C 1
ATOM 799 O O . VAL A 1 108 ? 14.201 7.161 -28.353 1.00 90.69 108 VAL A O 1
ATOM 802 N N . GLY A 1 109 ? 16.387 7.082 -28.841 1.00 87.94 109 GLY A N 1
ATOM 803 C CA . GLY A 1 109 ? 16.244 7.461 -30.248 1.00 87.94 109 GLY A CA 1
ATOM 804 C C . GLY A 1 109 ? 16.031 6.247 -31.163 1.00 87.94 109 GLY A C 1
ATOM 805 O O . GLY A 1 109 ? 16.202 5.110 -30.723 1.00 87.94 109 GLY A O 1
ATOM 806 N N . PRO A 1 110 ? 15.699 6.456 -32.455 1.00 87.12 110 PRO A N 1
ATOM 807 C CA . PRO A 1 110 ? 15.660 5.370 -33.434 1.00 87.12 110 PRO A CA 1
ATOM 808 C C . PRO A 1 110 ? 16.980 4.583 -33.450 1.00 87.12 110 PRO A C 1
ATOM 810 O O . PRO A 1 110 ? 18.047 5.164 -33.662 1.00 87.12 110 PRO A O 1
ATOM 813 N N . GLY A 1 111 ? 16.906 3.277 -33.196 1.00 84.62 111 GLY A N 1
ATOM 814 C CA . GLY A 1 111 ? 18.049 2.360 -33.140 1.00 84.62 111 GLY A CA 1
ATOM 815 C C . GLY A 1 111 ? 19.076 2.642 -32.030 1.00 84.62 111 GLY A C 1
ATOM 816 O O . GLY A 1 111 ? 20.199 2.137 -32.107 1.00 84.62 111 GLY A O 1
ATOM 817 N N . ARG A 1 112 ? 18.724 3.461 -31.028 1.00 84.19 112 ARG A N 1
ATOM 818 C CA . ARG A 1 112 ? 19.620 3.937 -29.958 1.00 84.19 112 ARG A CA 1
ATOM 819 C C . ARG A 1 112 ? 19.064 3.589 -28.568 1.00 84.19 112 ARG A C 1
ATOM 821 O O . ARG A 1 112 ? 18.467 4.461 -27.933 1.00 84.19 112 ARG A O 1
ATOM 828 N N . PRO A 1 113 ? 19.218 2.334 -28.111 1.00 82.50 113 PRO A N 1
ATOM 829 C CA . PRO A 1 113 ? 18.832 1.926 -26.764 1.00 82.50 113 PRO A CA 1
ATOM 830 C C . PRO A 1 113 ? 19.657 2.593 -25.664 1.00 82.50 113 PRO A C 1
ATOM 832 O O . PRO A 1 113 ? 20.811 2.967 -25.887 1.00 82.50 113 PRO A O 1
ATOM 835 N N . VAL A 1 114 ? 19.082 2.666 -24.464 1.00 84.50 114 VAL A N 1
ATOM 836 C CA . VAL A 1 114 ? 19.794 3.012 -23.219 1.00 84.50 114 VAL A CA 1
ATOM 837 C C . VAL A 1 114 ? 19.659 1.868 -22.221 1.00 84.50 114 VAL A C 1
ATOM 839 O O . VAL A 1 114 ? 18.634 1.189 -22.233 1.00 84.50 114 VAL A O 1
ATOM 842 N N . GLY A 1 115 ? 20.704 1.618 -21.438 1.00 84.56 115 GLY A N 1
ATOM 843 C CA . GLY A 1 115 ? 20.692 0.677 -20.312 1.00 84.56 115 GLY A CA 1
ATOM 844 C C . GLY A 1 115 ? 20.241 1.319 -19.015 1.00 84.56 115 GLY A C 1
ATOM 845 O O . GLY A 1 115 ? 19.920 2.529 -19.043 1.00 84.56 115 GLY A O 1
#

pLDDT: mean 84.01, std 16.69, range [38.16, 97.38]